Protein AF-A0A022R4C6-F1 (afdb_monomer_lite)

Organism: Erythranthe guttata (NCBI:txid4155)

Structure (mmCIF, N/CA/C/O backbone):
data_AF-A0A022R4C6-F1
#
_entry.id   AF-A0A022R4C6-F1
#
loop_
_atom_site.group_PDB
_atom_site.id
_atom_site.type_symbol
_atom_site.label_atom_id
_atom_site.label_alt_id
_atom_site.label_comp_id
_atom_site.label_asym_id
_atom_site.label_entity_id
_atom_site.label_seq_id
_atom_site.pdbx_PDB_ins_code
_atom_site.Cartn_x
_atom_site.Cartn_y
_atom_site.Cartn_z
_atom_site.occupancy
_atom_site.B_iso_or_equiv
_atom_site.auth_seq_id
_atom_site.auth_comp_id
_atom_site.auth_asym_id
_atom_site.auth_atom_id
_atom_site.pdbx_PDB_model_num
ATOM 1 N N . MET A 1 1 ? 0.800 -2.383 15.771 1.00 54.41 1 MET A N 1
ATOM 2 C CA . MET A 1 1 ? -0.461 -1.989 16.424 1.00 54.41 1 MET A CA 1
ATOM 3 C C . MET A 1 1 ? -1.424 -1.658 15.316 1.00 54.41 1 MET A C 1
ATOM 5 O O . MET A 1 1 ? -1.149 -0.716 14.589 1.00 54.41 1 MET A O 1
ATOM 9 N N . ALA A 1 2 ? -2.458 -2.464 15.142 1.00 60.50 2 ALA A N 1
ATOM 10 C CA . ALA A 1 2 ? -3.564 -2.097 14.280 1.00 60.50 2 ALA A CA 1
ATOM 11 C C . ALA A 1 2 ? -4.701 -1.591 15.158 1.00 60.50 2 ALA A C 1
ATOM 13 O O . ALA A 1 2 ? -4.920 -2.111 16.258 1.00 60.50 2 ALA A O 1
ATOM 14 N N . VAL A 1 3 ? -5.368 -0.538 14.706 1.00 71.31 3 VAL A N 1
ATOM 15 C CA . VAL A 1 3 ? -6.507 0.024 15.424 1.00 71.31 3 VAL A CA 1
ATOM 16 C C . VAL A 1 3 ? -7.703 -0.899 15.211 1.00 71.31 3 VAL A C 1
ATOM 18 O O . VAL A 1 3 ? -8.030 -1.250 14.081 1.00 71.31 3 VAL A O 1
ATOM 21 N N . ASP A 1 4 ? -8.371 -1.293 16.294 1.00 81.81 4 ASP A N 1
ATOM 22 C CA . ASP A 1 4 ? -9.665 -1.971 16.203 1.00 81.81 4 ASP A CA 1
ATOM 23 C C . ASP A 1 4 ? -10.739 -0.945 15.816 1.00 81.81 4 ASP A C 1
ATOM 25 O O . ASP A 1 4 ? -11.382 -0.323 16.662 1.00 81.81 4 ASP A O 1
ATOM 29 N N . LEU A 1 5 ? -10.881 -0.733 14.507 1.00 84.88 5 LEU A N 1
ATOM 30 C CA . LEU A 1 5 ? -11.795 0.244 13.914 1.00 84.88 5 LEU A CA 1
ATOM 31 C C . LEU A 1 5 ? -13.266 -0.032 14.246 1.00 84.88 5 LEU A C 1
ATOM 33 O O . LEU A 1 5 ? -14.074 0.900 14.280 1.00 84.88 5 LEU A O 1
ATOM 37 N N . LYS A 1 6 ? -13.620 -1.286 14.554 1.00 86.06 6 LYS A N 1
ATOM 38 C CA . LYS A 1 6 ? -14.993 -1.663 14.907 1.00 86.06 6 LYS A CA 1
ATOM 39 C C . LYS A 1 6 ? -15.416 -1.083 16.253 1.00 86.06 6 LYS A C 1
ATOM 41 O O . LYS A 1 6 ? -16.583 -0.729 16.398 1.00 86.06 6 LYS A O 1
ATOM 46 N N . LYS A 1 7 ? -14.483 -0.860 17.190 1.00 89.44 7 LYS A N 1
ATOM 47 C CA . LYS A 1 7 ? -14.757 -0.096 18.429 1.00 89.44 7 LYS A CA 1
ATOM 48 C C . LYS A 1 7 ? -15.174 1.350 18.161 1.00 89.44 7 LYS A C 1
ATOM 50 O O . LYS A 1 7 ? -15.847 1.948 18.994 1.00 89.44 7 LYS A O 1
ATOM 55 N N . CYS A 1 8 ? -14.785 1.898 17.012 1.00 89.06 8 CYS A N 1
ATOM 56 C CA . CYS A 1 8 ? -15.126 3.249 16.580 1.00 89.06 8 CYS A CA 1
ATOM 57 C C . CYS A 1 8 ? -16.306 3.283 15.596 1.00 89.06 8 CYS A C 1
ATOM 59 O O . CYS A 1 8 ? -16.561 4.335 15.019 1.00 89.06 8 CYS A O 1
ATOM 61 N N . TYR A 1 9 ? -17.008 2.161 15.386 1.00 91.94 9 TYR A N 1
ATOM 62 C CA . TYR A 1 9 ? -18.095 2.038 14.404 1.00 91.94 9 TYR A CA 1
ATOM 63 C C . TYR A 1 9 ? -17.668 2.390 12.968 1.00 91.94 9 TYR A C 1
ATOM 65 O O . TYR A 1 9 ? -18.471 2.865 12.168 1.00 91.94 9 TYR A O 1
ATOM 73 N N . ILE A 1 10 ? -16.392 2.172 12.633 1.00 89.81 10 ILE A N 1
ATOM 74 C CA . ILE A 1 10 ? -15.872 2.364 11.279 1.00 89.81 10 ILE A CA 1
ATOM 75 C C . ILE A 1 10 ? -15.895 1.010 10.573 1.00 89.81 10 ILE A C 1
ATOM 77 O O . ILE A 1 10 ? -15.172 0.085 10.947 1.00 89.81 10 ILE A O 1
ATOM 81 N N . ASP A 1 11 ? -16.730 0.899 9.541 1.00 89.31 11 ASP A N 1
ATOM 82 C CA . ASP A 1 11 ? -16.876 -0.343 8.782 1.00 89.31 11 ASP A CA 1
ATOM 83 C C . ASP A 1 11 ? -15.859 -0.490 7.655 1.00 89.31 11 ASP A C 1
ATOM 85 O O . ASP A 1 11 ? -15.413 -1.605 7.394 1.00 89.31 11 ASP A O 1
ATOM 89 N N . MET A 1 12 ? -15.503 0.614 6.995 1.00 90.31 12 MET A N 1
ATOM 90 C CA . MET A 1 12 ? -14.646 0.6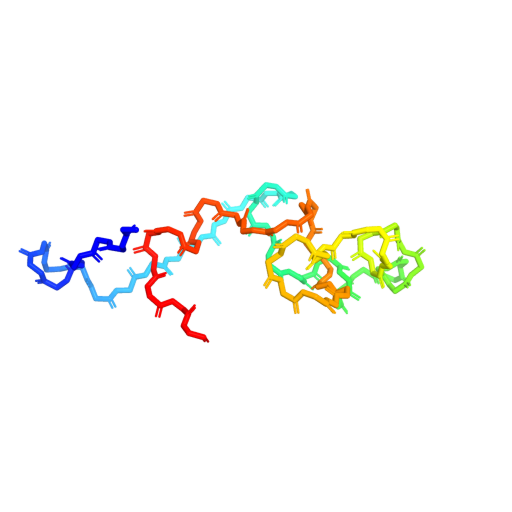34 5.808 1.00 90.31 12 MET A CA 1
ATOM 91 C C . MET A 1 12 ? -13.804 1.911 5.767 1.00 90.31 12 MET A C 1
ATOM 93 O O . MET A 1 12 ? -14.243 2.969 6.221 1.00 90.31 12 MET A O 1
ATOM 97 N N . ILE A 1 13 ? -12.618 1.821 5.162 1.00 89.62 13 ILE A N 1
ATOM 98 C CA . ILE A 1 13 ? -11.772 2.972 4.833 1.00 89.62 13 ILE A CA 1
ATOM 99 C C . ILE A 1 13 ? -11.653 3.063 3.314 1.00 89.62 13 ILE A C 1
ATOM 101 O O . ILE A 1 13 ? -11.266 2.099 2.658 1.00 89.62 13 ILE A O 1
ATOM 105 N N . TYR A 1 14 ? -11.933 4.246 2.772 1.00 92.69 14 TYR A N 1
ATOM 106 C CA . TYR A 1 14 ? -11.621 4.597 1.392 1.00 92.69 14 TYR A CA 1
ATOM 107 C C . TYR A 1 14 ? -10.454 5.576 1.407 1.00 92.69 14 TYR A C 1
ATOM 109 O O . TYR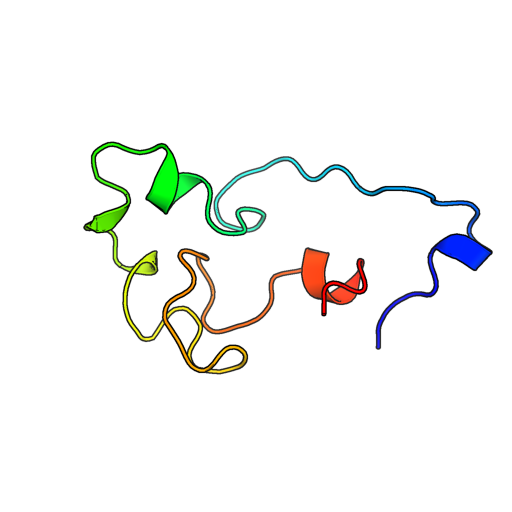 A 1 14 ? -10.531 6.626 2.044 1.00 92.69 14 TYR A O 1
ATOM 117 N N . GLN A 1 15 ? -9.368 5.223 0.727 1.00 93.12 15 GLN A N 1
ATOM 118 C CA . GLN A 1 15 ? -8.166 6.041 0.664 1.00 93.12 15 GLN A CA 1
ATOM 119 C C . GLN A 1 15 ? -8.000 6.615 -0.740 1.00 93.12 15 GLN A C 1
ATOM 121 O O . GLN A 1 15 ? -8.080 5.894 -1.732 1.00 93.12 15 GLN A O 1
ATOM 126 N N . LEU A 1 16 ? -7.759 7.921 -0.805 1.00 96.06 16 LEU A N 1
ATOM 127 C CA . LEU A 1 16 ? -7.468 8.656 -2.027 1.00 96.06 16 LEU A CA 1
ATOM 128 C C . LEU A 1 16 ? -6.169 9.435 -1.828 1.00 96.06 16 LEU A C 1
ATOM 130 O O . LEU A 1 16 ? -5.857 9.840 -0.706 1.00 96.06 16 LEU A O 1
ATOM 134 N N . GLY A 1 17 ? -5.443 9.675 -2.914 1.00 96.06 17 GLY A N 1
ATOM 135 C CA . GLY A 1 17 ? -4.213 10.453 -2.875 1.00 96.06 17 GLY A CA 1
ATOM 136 C C . GLY A 1 17 ? -3.266 10.097 -4.010 1.00 96.06 17 GLY A C 1
ATOM 137 O O . GLY A 1 17 ? -3.693 9.784 -5.121 1.00 96.06 17 GLY A O 1
ATOM 138 N N . ASP A 1 18 ? -1.977 10.175 -3.705 1.00 95.50 18 ASP A N 1
ATOM 139 C CA . ASP A 1 18 ? -0.862 9.949 -4.613 1.00 95.50 18 ASP A CA 1
ATOM 140 C C . ASP A 1 18 ? -0.008 8.748 -4.159 1.00 95.50 18 ASP A C 1
ATOM 142 O O . ASP A 1 18 ? -0.494 7.817 -3.507 1.00 95.50 18 ASP A O 1
ATOM 146 N N . SER A 1 19 ? 1.283 8.780 -4.485 1.00 95.75 19 SER A N 1
ATOM 147 C CA . SER A 1 19 ? 2.282 7.772 -4.138 1.00 95.75 19 SER A CA 1
ATOM 148 C C . SER A 1 19 ? 2.334 7.393 -2.653 1.00 95.75 19 SER A C 1
ATOM 150 O O . SER A 1 19 ? 2.640 6.240 -2.351 1.00 95.75 19 SER A O 1
ATOM 152 N N . LEU A 1 20 ? 2.022 8.304 -1.721 1.00 95.62 20 LEU A N 1
ATOM 153 C CA . LEU A 1 20 ? 2.014 7.997 -0.281 1.00 95.62 20 LEU A CA 1
ATOM 154 C C . LEU A 1 20 ? 0.827 7.124 0.139 1.00 95.62 20 LEU A C 1
ATOM 156 O O . LEU A 1 20 ? 0.840 6.512 1.211 1.00 95.62 20 LEU A O 1
ATOM 160 N N . SER A 1 21 ? -0.202 7.080 -0.700 1.00 95.88 21 SER A N 1
ATOM 161 C CA . SER A 1 21 ? -1.423 6.312 -0.485 1.00 95.88 21 SER A CA 1
ATOM 162 C C . SER A 1 21 ? -1.570 5.099 -1.392 1.00 95.88 21 SER A C 1
ATOM 164 O O . SER A 1 21 ? -2.356 4.202 -1.099 1.00 95.88 21 SER A O 1
ATOM 166 N N . ASP A 1 22 ? -0.817 5.074 -2.486 1.00 95.62 22 ASP A N 1
ATOM 167 C CA . ASP A 1 22 ? -0.984 4.091 -3.534 1.00 95.62 22 ASP A CA 1
ATOM 168 C C . ASP A 1 22 ? -0.424 2.717 -3.142 1.00 95.62 22 ASP A C 1
ATOM 170 O O . ASP A 1 22 ? 0.785 2.518 -3.000 1.00 95.62 22 ASP A O 1
ATOM 174 N N . THR A 1 23 ? -1.317 1.736 -3.013 1.00 94.94 23 THR A N 1
ATOM 175 C CA . THR A 1 23 ? -0.971 0.346 -2.702 1.00 94.94 23 THR A CA 1
ATOM 176 C C . THR A 1 23 ? -0.598 -0.490 -3.933 1.00 94.94 23 THR A C 1
ATOM 178 O O . THR A 1 23 ? -0.314 -1.678 -3.770 1.00 94.94 23 THR A O 1
ATOM 181 N N . GLY A 1 24 ? -0.553 0.108 -5.133 1.00 94.88 24 GLY A N 1
ATOM 182 C CA . GLY A 1 24 ? -0.109 -0.539 -6.377 1.00 94.88 24 GLY A CA 1
ATOM 183 C C . GLY A 1 24 ? -0.932 -0.201 -7.629 1.00 94.88 24 GLY A C 1
ATOM 184 O O . GLY A 1 24 ? -0.788 -0.863 -8.657 1.00 94.88 24 GLY A O 1
ATOM 185 N N . ASN A 1 25 ? -1.802 0.804 -7.583 1.00 96.12 25 ASN A N 1
ATOM 186 C CA . ASN A 1 25 ? -2.573 1.276 -8.729 1.00 96.12 25 ASN A CA 1
ATOM 187 C C . ASN A 1 25 ? -1.663 1.806 -9.834 1.00 96.12 25 ASN A C 1
ATOM 189 O O . ASN A 1 25 ? -1.866 1.451 -10.991 1.00 96.12 25 ASN A O 1
ATOM 193 N N . TYR A 1 26 ? -0.627 2.588 -9.518 1.00 95.88 26 TYR A N 1
ATOM 194 C CA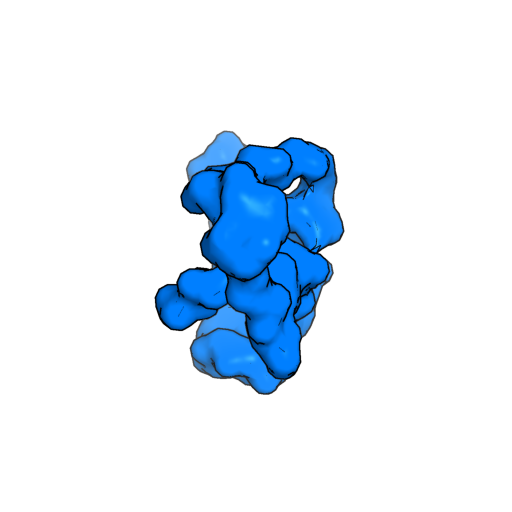 . TYR A 1 26 ? 0.261 3.145 -10.538 1.00 95.88 26 TYR A CA 1
ATOM 195 C C . TYR A 1 26 ? 0.892 2.055 -11.408 1.00 95.88 26 TYR A C 1
ATOM 197 O O . TYR A 1 26 ? 0.902 2.179 -12.632 1.00 95.88 26 TYR A O 1
ATOM 205 N N . ILE A 1 27 ? 1.359 0.954 -10.808 1.00 95.75 27 ILE A N 1
ATOM 206 C CA . ILE A 1 27 ? 1.979 -0.135 -11.574 1.00 95.75 27 ILE A CA 1
ATOM 207 C C . ILE A 1 27 ? 0.987 -0.911 -12.453 1.00 95.75 27 ILE A C 1
ATOM 209 O O . ILE A 1 27 ? 1.413 -1.553 -13.410 1.00 95.75 27 ILE A O 1
ATOM 213 N N . ARG A 1 28 ? -0.315 -0.851 -12.140 1.00 94.38 28 ARG A N 1
ATOM 214 C CA . ARG A 1 28 ? -1.392 -1.538 -12.869 1.00 94.38 28 ARG A CA 1
ATOM 215 C C . ARG A 1 28 ? -2.017 -0.673 -13.961 1.00 94.38 28 ARG A C 1
ATOM 217 O O . ARG A 1 28 ? -2.319 -1.179 -15.034 1.00 94.38 28 ARG A O 1
ATOM 224 N N . GLU A 1 29 ? -2.221 0.609 -13.679 1.00 95.81 29 GLU A N 1
ATOM 225 C CA . GLU A 1 29 ? -3.031 1.503 -14.513 1.00 95.81 29 GLU A CA 1
ATOM 226 C C . GLU A 1 29 ? -2.169 2.414 -15.411 1.00 95.81 29 GLU A C 1
ATOM 228 O O . GLU A 1 29 ? -2.622 2.878 -16.458 1.00 95.81 29 GLU A O 1
ATOM 233 N N . SER A 1 30 ? -0.907 2.677 -15.042 1.00 94.94 30 SER A N 1
ATOM 234 C CA . SER A 1 30 ? 0.011 3.465 -15.873 1.00 94.94 30 SER A CA 1
ATOM 235 C C . SER A 1 30 ? 0.636 2.610 -16.972 1.00 94.94 30 SER A C 1
ATOM 237 O O . SER A 1 30 ? 1.155 1.526 -16.708 1.00 94.94 30 SER A O 1
ATOM 239 N N . LYS A 1 31 ? 0.719 3.154 -18.194 1.00 94.19 31 LYS A N 1
ATOM 240 C CA . LYS A 1 31 ? 1.437 2.518 -19.318 1.00 94.19 31 LYS A CA 1
ATOM 241 C C . LYS A 1 31 ? 2.895 2.193 -18.980 1.00 94.19 31 LYS A C 1
ATOM 243 O O . LYS A 1 31 ? 3.419 1.196 -19.456 1.00 94.19 31 LYS A O 1
ATOM 248 N N . SER A 1 32 ? 3.524 3.022 -18.149 1.00 93.00 32 SER A N 1
ATOM 249 C CA . SER A 1 32 ? 4.917 2.861 -17.704 1.00 93.00 32 SER A CA 1
ATOM 250 C C . SER A 1 32 ? 5.020 2.276 -16.291 1.00 93.00 32 SER A C 1
ATOM 252 O O . SER A 1 32 ? 6.099 2.246 -15.702 1.00 93.00 32 SER A O 1
ATOM 254 N N . GLY A 1 33 ? 3.903 1.819 -15.718 1.00 92.75 33 GLY A N 1
ATOM 255 C CA . GLY A 1 33 ? 3.824 1.350 -14.338 1.00 92.75 33 GLY A CA 1
ATOM 256 C C . GLY A 1 33 ? 4.751 0.167 -14.050 1.00 92.75 33 GLY A C 1
ATOM 257 O O . GLY A 1 33 ? 5.525 0.209 -13.092 1.00 92.75 33 GLY A O 1
ATOM 258 N N . GLY A 1 34 ? 4.745 -0.846 -14.920 1.00 93.31 34 GLY A N 1
ATOM 259 C CA . GLY A 1 34 ? 5.611 -2.027 -14.799 1.00 93.31 34 GLY A CA 1
ATOM 260 C C . GLY A 1 34 ? 7.111 -1.743 -14.965 1.00 93.31 34 GLY A C 1
ATOM 261 O O . GLY A 1 34 ? 7.942 -2.523 -14.505 1.00 93.31 34 GLY A O 1
ATOM 262 N N . GLU A 1 35 ? 7.478 -0.618 -15.580 1.00 95.81 35 GLU A N 1
ATOM 263 C CA . GLU A 1 35 ? 8.879 -0.215 -15.765 1.00 95.81 35 GLU A CA 1
ATOM 264 C C . GLU A 1 35 ? 9.417 0.614 -14.594 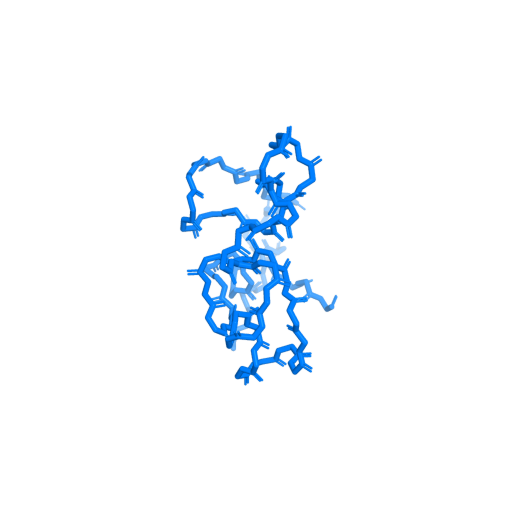1.00 95.81 35 GLU A C 1
ATOM 266 O O . GLU A 1 35 ? 10.637 0.746 -14.433 1.00 95.81 35 GLU A O 1
ATOM 271 N N . SER A 1 36 ? 8.513 1.139 -13.764 1.00 95.38 36 SER A N 1
ATOM 272 C CA . SER A 1 36 ? 8.830 2.024 -12.649 1.00 95.38 36 SER A CA 1
ATOM 273 C C . SER A 1 36 ? 9.755 1.379 -11.616 1.00 95.38 36 SER A C 1
ATOM 275 O O . SER A 1 36 ? 9.818 0.155 -11.464 1.00 95.38 36 SER A O 1
ATOM 277 N N . ALA A 1 37 ? 10.463 2.218 -10.855 1.00 94.94 37 ALA A N 1
ATOM 278 C CA . ALA A 1 37 ? 11.294 1.752 -9.747 1.00 94.94 37 ALA A CA 1
ATOM 279 C C . ALA A 1 37 ? 10.465 0.998 -8.690 1.00 94.94 37 ALA A C 1
ATOM 281 O O . ALA A 1 37 ? 10.946 0.029 -8.113 1.00 94.94 37 ALA A O 1
ATOM 282 N N . TYR A 1 38 ? 9.200 1.385 -8.500 1.00 95.19 38 TYR A N 1
ATOM 283 C CA . TYR A 1 38 ? 8.291 0.816 -7.499 1.00 95.19 38 TYR A CA 1
ATOM 284 C C . TYR A 1 38 ? 7.892 -0.637 -7.797 1.00 95.19 38 TYR A C 1
ATOM 286 O O . TYR A 1 38 ? 7.507 -1.376 -6.892 1.00 95.19 38 TYR A O 1
ATOM 294 N N . ALA A 1 39 ? 8.015 -1.073 -9.056 1.00 96.06 39 ALA A N 1
ATOM 295 C CA . ALA A 1 39 ? 7.788 -2.456 -9.474 1.00 96.06 39 ALA A CA 1
ATOM 296 C C . ALA A 1 39 ? 8.992 -3.382 -9.199 1.00 96.06 39 ALA A C 1
ATOM 298 O O . ALA A 1 39 ? 8.962 -4.559 -9.559 1.00 96.06 39 ALA A O 1
ATOM 299 N N . LYS A 1 40 ? 10.070 -2.870 -8.588 1.00 96.50 40 LYS A N 1
ATOM 300 C CA . LYS A 1 40 ? 11.336 -3.582 -8.369 1.00 96.50 40 LYS A CA 1
ATOM 301 C C . LYS A 1 40 ? 11.806 -3.417 -6.925 1.00 96.50 40 LYS A C 1
ATOM 303 O O . LYS A 1 40 ? 11.381 -2.512 -6.210 1.00 96.50 40 LYS A O 1
ATOM 308 N N . LEU A 1 41 ? 12.717 -4.288 -6.495 1.00 96.31 41 LEU A N 1
ATOM 309 C CA . LEU A 1 41 ? 13.438 -4.071 -5.242 1.00 96.31 41 LEU A CA 1
ATOM 310 C C . LEU A 1 41 ? 14.232 -2.748 -5.331 1.00 96.31 41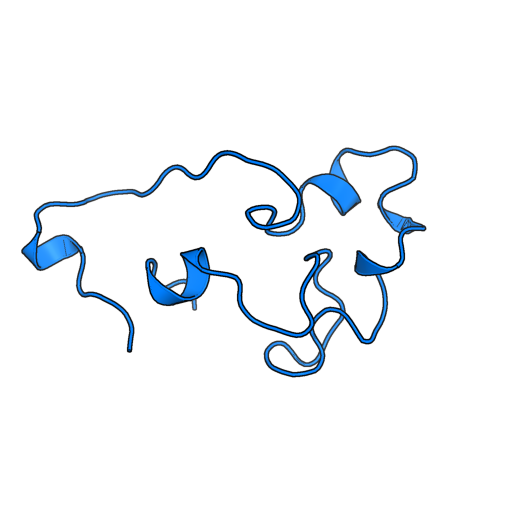 LEU A C 1
ATOM 312 O O . LEU A 1 41 ? 14.723 -2.412 -6.412 1.00 96.31 41 LEU A O 1
ATOM 316 N N . PRO A 1 42 ? 14.335 -1.981 -4.233 1.00 95.88 42 PRO A N 1
ATOM 317 C CA . PRO A 1 42 ? 13.996 -2.373 -2.862 1.00 95.88 42 PRO A CA 1
ATOM 318 C C . PRO A 1 42 ? 12.526 -2.148 -2.461 1.00 95.88 42 PRO A C 1
ATOM 320 O O . PRO A 1 42 ? 12.185 -2.358 -1.311 1.00 95.88 42 PRO A O 1
ATOM 323 N N . TYR A 1 43 ? 11.613 -1.726 -3.339 1.00 96.25 43 TYR A N 1
ATOM 324 C CA . TYR A 1 43 ? 10.258 -1.309 -2.935 1.00 96.25 43 TYR A CA 1
ATOM 325 C C . TYR A 1 43 ? 9.345 -2.463 -2.467 1.00 96.25 43 TYR A C 1
ATOM 327 O O . TYR A 1 43 ? 8.580 -3.049 -3.238 1.00 96.25 43 TYR A O 1
ATOM 335 N N . GLY A 1 44 ? 9.415 -2.764 -1.168 1.00 96.00 44 GLY A N 1
ATOM 336 C CA . GLY A 1 44 ? 8.662 -3.803 -0.463 1.00 96.00 44 GLY A CA 1
ATOM 337 C C . GLY A 1 44 ? 9.548 -4.816 0.270 1.00 96.00 44 GLY A C 1
ATOM 338 O O . GLY A 1 44 ? 9.022 -5.728 0.908 1.00 96.00 44 GLY A O 1
ATOM 339 N N . GLU A 1 45 ? 10.873 -4.662 0.210 1.00 96.81 45 GLU A N 1
ATOM 340 C CA . GLU A 1 45 ? 11.855 -5.574 0.803 1.00 96.81 45 GLU A CA 1
ATOM 341 C C . GLU A 1 45 ? 11.740 -5.652 2.331 1.00 96.81 45 GLU A C 1
ATOM 343 O O . GLU A 1 45 ? 11.748 -6.744 2.882 1.00 96.81 45 GLU A O 1
ATOM 348 N N . THR A 1 46 ? 11.542 -4.526 3.022 1.00 95.81 46 THR A N 1
ATOM 349 C CA . THR A 1 46 ? 11.591 -4.470 4.498 1.00 95.81 46 THR A CA 1
ATOM 350 C C . THR A 1 46 ? 10.427 -5.198 5.183 1.00 95.81 46 THR A C 1
ATOM 352 O O . THR A 1 46 ? 10.563 -5.628 6.326 1.00 95.81 46 THR A O 1
ATOM 355 N N . PHE A 1 47 ? 9.265 -5.312 4.530 1.00 93.25 47 PHE A N 1
ATOM 356 C CA . PHE A 1 47 ? 8.065 -5.901 5.147 1.00 93.25 47 PHE A CA 1
ATOM 357 C C . PHE A 1 47 ? 7.470 -7.056 4.341 1.00 93.25 47 PHE A C 1
ATOM 359 O O . PHE A 1 47 ? 7.176 -8.108 4.899 1.00 93.25 47 PHE A O 1
ATOM 366 N N . PHE A 1 48 ? 7.297 -6.877 3.032 1.00 94.56 48 PHE A N 1
ATOM 367 C CA . PHE A 1 48 ? 6.655 -7.875 2.175 1.00 94.56 48 PHE A CA 1
ATOM 368 C C . PHE A 1 48 ? 7.658 -8.863 1.565 1.00 94.56 48 PHE A C 1
ATOM 370 O O . PHE A 1 48 ? 7.242 -9.898 1.047 1.00 94.56 48 PHE A O 1
ATOM 377 N N . ASN A 1 49 ? 8.961 -8.555 1.622 1.00 95.69 49 ASN A N 1
ATOM 378 C CA . ASN A 1 49 ? 10.058 -9.331 1.036 1.00 95.69 49 ASN A CA 1
ATOM 379 C C . ASN A 1 49 ? 9.895 -9.587 -0.476 1.00 95.69 49 ASN A C 1
ATOM 381 O O . ASN A 1 49 ? 10.369 -10.589 -1.009 1.00 95.69 49 ASN A O 1
ATOM 385 N N . LYS A 1 50 ? 9.191 -8.690 -1.176 1.00 95.31 50 LYS A N 1
ATOM 386 C CA . LYS A 1 50 ? 8.985 -8.725 -2.630 1.00 95.31 50 LYS A CA 1
ATOM 387 C C . LYS A 1 50 ? 8.621 -7.333 -3.154 1.00 95.31 50 LYS A C 1
ATOM 389 O O . LYS A 1 50 ? 8.105 -6.530 -2.374 1.00 95.31 50 LYS A O 1
ATOM 394 N N . PRO A 1 51 ? 8.818 -7.048 -4.454 1.00 95.12 51 PRO A N 1
ATOM 395 C CA . PRO A 1 51 ? 8.288 -5.837 -5.066 1.00 95.12 51 PRO A CA 1
ATOM 396 C C . PRO A 1 51 ? 6.769 -5.750 -4.902 1.00 95.12 51 PRO A C 1
ATOM 398 O O . PRO A 1 51 ? 6.059 -6.735 -5.118 1.00 95.12 51 PRO A O 1
ATOM 401 N N . THR A 1 52 ? 6.270 -4.575 -4.524 1.00 94.94 52 THR A N 1
ATOM 402 C CA . THR A 1 52 ? 4.831 -4.367 -4.267 1.00 94.94 52 THR A CA 1
ATOM 403 C C . THR A 1 52 ? 4.169 -3.361 -5.197 1.00 94.94 52 THR A C 1
ATOM 405 O O . THR A 1 52 ? 2.945 -3.331 -5.270 1.00 94.94 52 THR A O 1
ATOM 408 N N . GLY A 1 53 ? 4.942 -2.524 -5.894 1.00 95.31 53 GLY A N 1
ATOM 409 C CA . GLY A 1 53 ? 4.401 -1.377 -6.626 1.00 95.31 53 GLY A CA 1
ATOM 410 C C . GLY A 1 53 ? 4.149 -0.147 -5.759 1.00 95.31 53 GLY A C 1
ATOM 411 O O . GLY A 1 53 ? 3.738 0.883 -6.284 1.00 95.31 53 GLY A O 1
ATOM 412 N N . ARG A 1 54 ? 4.406 -0.234 -4.450 1.00 96.44 54 ARG A N 1
ATOM 413 C CA . ARG A 1 54 ? 4.246 0.874 -3.508 1.00 96.44 54 ARG A CA 1
ATOM 414 C C . ARG A 1 54 ? 5.474 1.767 -3.543 1.00 96.44 54 ARG A C 1
ATOM 416 O O . ARG A 1 54 ? 6.600 1.283 -3.632 1.00 96.44 54 ARG A O 1
ATOM 423 N N . CYS A 1 55 ? 5.285 3.067 -3.348 1.00 96.06 55 CYS A N 1
ATOM 424 C CA . CYS A 1 55 ? 6.391 4.020 -3.225 1.00 96.06 55 CYS A CA 1
ATOM 425 C C . CYS A 1 55 ? 7.052 3.975 -1.828 1.00 96.06 55 CYS A C 1
ATOM 427 O O . CYS A 1 55 ? 7.409 5.005 -1.264 1.00 96.06 55 CYS A O 1
ATOM 429 N N . SER A 1 56 ? 7.198 2.780 -1.247 1.00 96.19 56 SER A N 1
ATOM 430 C CA . SER A 1 56 ? 7.806 2.521 0.062 1.00 96.19 56 SER A CA 1
ATOM 431 C C . SER A 1 56 ? 8.552 1.184 0.047 1.00 96.19 56 SER A C 1
ATOM 433 O O . SER A 1 56 ? 8.183 0.264 -0.680 1.00 96.19 56 SER A O 1
ATOM 435 N N . ASN A 1 57 ? 9.588 1.053 0.881 1.00 95.81 57 ASN A N 1
ATOM 436 C CA . ASN A 1 57 ? 10.264 -0.228 1.126 1.00 95.81 57 ASN A CA 1
ATOM 437 C C . ASN A 1 57 ? 9.429 -1.152 2.059 1.00 95.81 57 ASN A C 1
ATOM 439 O O . ASN A 1 57 ? 9.735 -2.320 2.277 1.00 95.81 57 ASN A O 1
ATOM 443 N N . GLY A 1 58 ? 8.319 -0.660 2.611 1.00 93.62 58 GLY A N 1
ATOM 444 C CA . GLY A 1 58 ? 7.449 -1.459 3.466 1.00 93.62 58 GLY A CA 1
ATOM 445 C C . GLY A 1 58 ? 6.012 -0.967 3.453 1.00 93.62 58 GLY A C 1
ATOM 446 O O . GLY A 1 58 ? 5.432 -0.702 2.402 1.00 93.62 58 GLY A O 1
ATOM 447 N N . ARG A 1 59 ? 5.430 -0.873 4.646 1.00 93.94 59 ARG A N 1
ATOM 44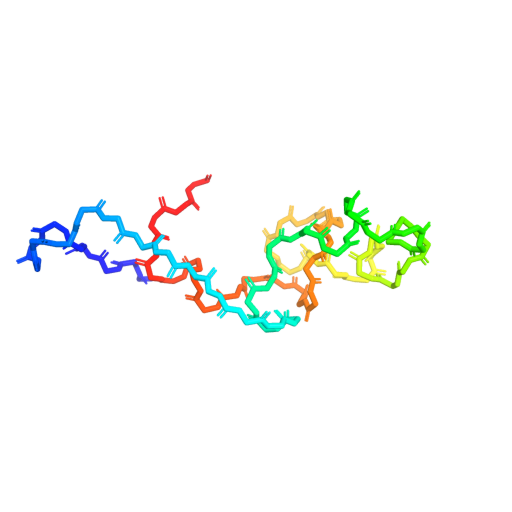8 C CA . ARG A 1 59 ? 4.046 -0.443 4.842 1.00 93.94 59 ARG A CA 1
ATOM 449 C C . ARG A 1 59 ? 3.838 1.042 4.520 1.00 93.94 59 ARG A C 1
ATOM 451 O O . ARG A 1 59 ? 4.745 1.858 4.688 1.00 93.94 59 ARG A O 1
ATOM 458 N N . LEU A 1 60 ? 2.626 1.374 4.097 1.00 94.12 60 LEU A N 1
ATOM 459 C CA . LEU A 1 60 ? 2.057 2.716 4.033 1.00 94.12 60 LEU A CA 1
ATOM 460 C C . LEU A 1 60 ? 1.199 2.966 5.281 1.00 94.12 60 LEU A C 1
ATOM 462 O O . LEU A 1 60 ? 0.888 2.041 6.031 1.00 94.12 60 LEU A O 1
ATOM 466 N N . VAL A 1 61 ? 0.782 4.216 5.501 1.00 92.38 61 VAL A N 1
ATOM 467 C CA . VAL A 1 61 ? -0.045 4.604 6.664 1.00 92.38 61 VAL A CA 1
ATOM 468 C C . VAL A 1 61 ? -1.306 3.740 6.775 1.00 92.38 61 VAL A C 1
ATOM 470 O O . VAL A 1 61 ? -1.686 3.336 7.872 1.00 92.38 61 VAL A O 1
ATOM 473 N N . ILE A 1 62 ? -1.915 3.393 5.640 1.00 91.25 62 ILE A N 1
ATOM 474 C CA . ILE A 1 62 ? -3.137 2.590 5.598 1.00 91.25 62 ILE A CA 1
ATOM 475 C C . ILE A 1 62 ? -2.971 1.182 6.169 1.00 91.25 62 ILE A C 1
ATOM 477 O O . ILE A 1 62 ? -3.910 0.683 6.776 1.00 91.25 62 ILE A O 1
ATOM 481 N N . ASP A 1 63 ? -1.785 0.574 6.078 1.00 91.44 63 ASP A N 1
ATOM 482 C CA . ASP A 1 63 ? -1.546 -0.766 6.637 1.00 91.44 63 ASP A CA 1
ATOM 483 C C . ASP A 1 63 ? -1.451 -0.752 8.173 1.00 91.44 63 ASP A C 1
ATOM 485 O O . ASP A 1 63 ? -1.465 -1.798 8.815 1.00 91.44 63 ASP A O 1
ATOM 489 N N . TYR A 1 64 ? -1.295 0.428 8.782 1.00 88.31 64 TYR A N 1
ATOM 490 C CA . TYR A 1 64 ? -1.375 0.591 10.237 1.00 88.31 64 TYR A CA 1
ATOM 491 C C . TYR A 1 64 ? -2.801 0.906 10.700 1.00 88.31 64 TYR A C 1
ATOM 493 O O . TYR A 1 64 ? -3.141 0.665 11.860 1.00 88.31 64 TYR A O 1
ATOM 501 N N . LEU A 1 65 ? -3.625 1.458 9.805 1.00 87.62 65 LEU A N 1
ATOM 502 C CA . LEU A 1 65 ? -5.010 1.826 10.083 1.00 87.62 65 LEU A CA 1
ATOM 503 C C . LEU A 1 65 ? -5.975 0.666 9.827 1.00 87.62 65 LEU A C 1
ATOM 505 O O . LEU A 1 65 ? -6.864 0.440 10.640 1.00 87.62 65 LEU A O 1
ATOM 509 N N . GLY A 1 66 ? -5.800 -0.067 8.728 1.00 80.00 66 GLY A N 1
ATOM 510 C CA . GLY A 1 66 ? -6.578 -1.256 8.400 1.00 80.00 66 GLY A CA 1
ATOM 511 C C . GLY A 1 66 ? -5.788 -2.532 8.672 1.00 80.00 66 GLY A C 1
ATOM 512 O O . GLY A 1 66 ? -4.609 -2.624 8.341 1.00 80.00 66 GLY A O 1
ATOM 513 N N . ASN A 1 67 ? -6.445 -3.530 9.263 1.00 63.66 67 ASN A N 1
ATOM 514 C CA . ASN A 1 67 ? -5.930 -4.897 9.363 1.00 63.66 67 ASN A CA 1
ATOM 515 C C . ASN A 1 67 ? -5.962 -5.566 7.983 1.00 63.66 67 ASN A C 1
ATOM 517 O O . ASN A 1 67 ? -6.841 -6.378 7.704 1.00 63.66 67 ASN A O 1
ATOM 521 N N . PHE A 1 68 ? -5.042 -5.187 7.104 1.00 58.12 68 PHE A N 1
ATOM 522 C CA . PHE A 1 68 ? -4.825 -5.899 5.852 1.00 58.12 68 PHE A CA 1
ATOM 523 C C . PHE A 1 68 ? -3.735 -6.947 6.109 1.00 58.12 68 PHE A C 1
ATOM 525 O O . PHE A 1 68 ? -2.553 -6.605 6.157 1.00 58.12 68 PHE A O 1
ATOM 532 N N . GLU A 1 69 ? -4.160 -8.185 6.391 1.00 46.72 69 GLU A N 1
ATOM 533 C CA . GLU A 1 69 ? -3.283 -9.370 6.378 1.00 46.72 69 GLU A CA 1
ATOM 534 C C . GLU A 1 69 ? -2.751 -9.648 4.965 1.00 46.72 69 GLU A C 1
ATOM 536 O O . GLU A 1 69 ? -3.537 -9.522 3.994 1.00 46.72 69 GLU A O 1
#

Radius of gyration: 13.32 Å; chains: 1; bounding box: 32×20×38 Å

pLDDT: mean 90.46, std 10.5, range [46.72, 96.81]

Secondary structure (DSSP, 8-state):
----GGGGT--------STTT-SSHHHHHSTTGGGSGGGSTTTTTTTTSS--SSSSSS--THHHHS---

InterPro domains:
  IPR036514 SGNH hydrolase superfamily [G3DSA:3.40.50.1110] (4-68)

Sequence (69 aa):
MAVDLKKCYIDMIYQLGDSLSDTGNYIRESKSGGESAYAKLPYGETFFNKPTGRCSNGRLVIDYLGNFE

Foldseek 3Di:
DEDPCVVVVDDDDDDDDPLLGDQACQLVPPPCQCVDPQQAPQNCCVDNVHRGSHPHSHDHPVVRHDVDD